Protein AF-A0A4Q6FWW0-F1 (afdb_monomer)

Sequence (48 aa):
GGVGLANVREQLANRFGERASFRLRDLAGQGTCAEVVVPLEPAPEPRA

Secondary structure (DSSP, 8-state):
--HHHHHHHHHHHHHHGGG-EEEEEEETTTEEEEEEE---PPPPPPP-

Structure (mmCIF, N/CA/C/O backbone):
data_AF-A0A4Q6FWW0-F1
#
_entry.id   AF-A0A4Q6FWW0-F1
#
loop_
_atom_site.group_PDB
_atom_site.id
_atom_site.type_symbol
_atom_s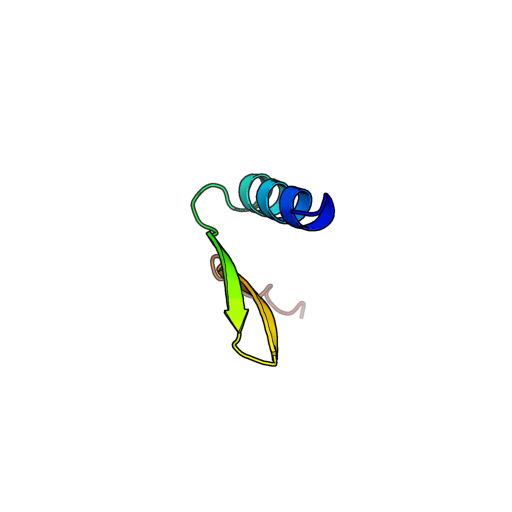ite.label_atom_id
_atom_site.label_alt_id
_atom_site.label_comp_id
_atom_site.label_asym_id
_atom_site.label_entity_id
_atom_site.label_seq_id
_atom_site.pdbx_PDB_ins_code
_atom_site.Cartn_x
_atom_site.Cartn_y
_atom_site.Cartn_z
_atom_site.occupancy
_atom_site.B_iso_or_equiv
_atom_site.auth_seq_id
_atom_site.auth_comp_id
_atom_site.auth_asym_id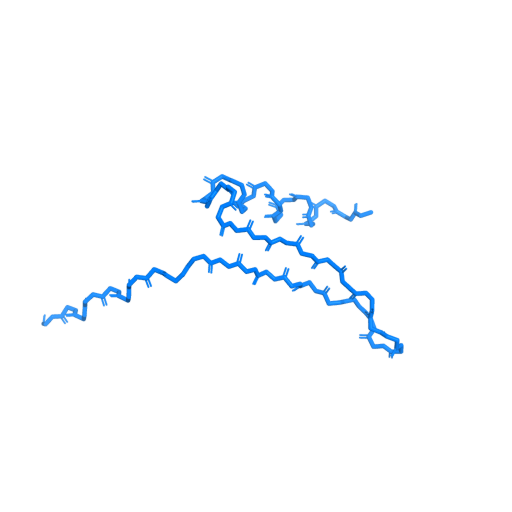
_atom_site.auth_atom_id
_atom_site.pdbx_PDB_model_num
ATOM 1 N N . GLY A 1 1 ? 13.753 -4.911 -4.612 1.00 55.44 1 GLY A N 1
ATOM 2 C CA . GLY A 1 1 ? 12.605 -4.154 -4.077 1.00 55.44 1 GLY A CA 1
ATOM 3 C C . GLY A 1 1 ? 13.136 -2.914 -3.399 1.00 55.44 1 GLY A C 1
ATOM 4 O O . GLY A 1 1 ? 14.044 -3.046 -2.593 1.00 55.44 1 GLY A O 1
ATOM 5 N N . GLY A 1 2 ? 12.678 -1.728 -3.797 1.00 67.69 2 GLY A N 1
ATOM 6 C CA . GLY A 1 2 ? 13.207 -0.467 -3.270 1.00 67.69 2 GLY A CA 1
ATOM 7 C C . GLY A 1 2 ? 12.769 -0.193 -1.829 1.00 67.69 2 GLY A C 1
ATOM 8 O O . GLY A 1 2 ? 11.705 -0.646 -1.406 1.00 67.69 2 GLY A O 1
ATOM 9 N N . VAL A 1 3 ? 13.566 0.604 -1.111 1.00 73.62 3 VAL A N 1
ATOM 10 C CA . VAL A 1 3 ? 13.308 1.075 0.267 1.00 73.62 3 VAL A CA 1
ATOM 11 C C . VAL A 1 3 ? 11.884 1.632 0.430 1.00 73.62 3 VAL A C 1
ATOM 13 O O . VAL A 1 3 ? 11.231 1.384 1.440 1.00 73.62 3 VAL A O 1
ATOM 16 N N . GLY A 1 4 ? 11.350 2.303 -0.598 1.00 78.00 4 GLY A N 1
ATOM 17 C CA . GLY A 1 4 ? 9.999 2.875 -0.569 1.00 78.00 4 GLY A CA 1
ATOM 18 C C . GLY A 1 4 ? 8.871 1.853 -0.367 1.00 78.00 4 GLY A C 1
ATOM 19 O O . GLY A 1 4 ? 7.931 2.134 0.365 1.00 78.00 4 GLY A O 1
ATOM 20 N N . LEU A 1 5 ? 8.963 0.652 -0.949 1.00 79.81 5 LEU A N 1
ATOM 21 C CA . LEU A 1 5 ? 7.905 -0.369 -0.830 1.00 79.81 5 LEU A CA 1
ATOM 22 C C . LEU A 1 5 ? 8.005 -1.150 0.488 1.00 79.81 5 LEU A C 1
ATOM 24 O O . LEU A 1 5 ? 6.992 -1.634 0.991 1.00 79.81 5 LEU A O 1
ATOM 28 N N . ALA A 1 6 ? 9.209 -1.249 1.062 1.00 79.00 6 ALA A N 1
ATOM 29 C CA . ALA A 1 6 ? 9.398 -1.767 2.417 1.00 79.00 6 ALA A CA 1
ATOM 30 C C . ALA A 1 6 ? 8.743 -0.832 3.447 1.00 79.00 6 ALA A C 1
ATOM 32 O O . ALA A 1 6 ? 7.948 -1.290 4.263 1.00 79.00 6 ALA A O 1
ATOM 33 N N . ASN A 1 7 ? 8.953 0.480 3.304 1.00 86.94 7 ASN A N 1
ATOM 34 C CA . ASN A 1 7 ? 8.311 1.496 4.138 1.00 86.94 7 ASN A CA 1
ATOM 35 C C . ASN A 1 7 ? 6.773 1.418 4.074 1.00 86.94 7 ASN A C 1
ATOM 37 O O . ASN A 1 7 ? 6.103 1.506 5.096 1.00 86.94 7 ASN A O 1
ATOM 41 N N . VAL A 1 8 ? 6.189 1.177 2.892 1.00 87.88 8 VAL A N 1
ATOM 42 C CA . VAL A 1 8 ? 4.729 0.995 2.761 1.00 87.88 8 VAL A CA 1
ATOM 43 C C . VAL A 1 8 ? 4.237 -0.213 3.563 1.00 87.88 8 VAL A C 1
ATOM 45 O O . VAL A 1 8 ? 3.231 -0.113 4.261 1.00 87.88 8 VAL A O 1
ATOM 48 N N . ARG A 1 9 ? 4.941 -1.350 3.506 1.00 89.56 9 ARG A N 1
ATOM 49 C CA . ARG A 1 9 ? 4.570 -2.547 4.281 1.00 89.56 9 ARG A CA 1
ATOM 50 C C . ARG A 1 9 ? 4.633 -2.289 5.785 1.00 89.56 9 ARG A C 1
ATOM 52 O O . ARG A 1 9 ? 3.700 -2.658 6.490 1.00 89.56 9 ARG A O 1
ATOM 59 N N . GLU A 1 10 ? 5.690 -1.632 6.254 1.00 90.88 10 GLU A N 1
ATOM 60 C CA . GLU A 1 10 ? 5.847 -1.263 7.665 1.00 90.88 10 GLU A CA 1
ATOM 61 C C . GLU A 1 10 ? 4.758 -0.288 8.123 1.00 90.88 10 GLU A C 1
ATOM 63 O O . GLU A 1 10 ? 4.151 -0.495 9.169 1.00 90.88 10 GLU A O 1
ATOM 68 N N . GLN A 1 11 ? 4.430 0.731 7.325 1.00 92.00 11 GLN A N 1
ATOM 69 C CA . GLN A 1 11 ? 3.351 1.672 7.643 1.00 92.00 11 GLN A CA 1
ATOM 70 C C . GLN A 1 11 ? 1.982 0.992 7.719 1.00 92.00 11 GLN A C 1
ATOM 72 O O . GLN A 1 11 ? 1.195 1.290 8.619 1.00 92.00 11 GLN A O 1
ATOM 77 N N . LEU A 1 12 ? 1.696 0.068 6.798 1.00 93.44 12 LEU A N 1
ATOM 78 C CA . LEU A 1 12 ? 0.452 -0.698 6.818 1.00 93.44 12 LEU A CA 1
ATOM 79 C C . LEU A 1 12 ? 0.378 -1.604 8.051 1.00 93.44 12 LEU A C 1
ATOM 81 O O . LEU A 1 12 ? -0.657 -1.621 8.715 1.00 93.44 12 LEU A O 1
ATOM 85 N N . ALA A 1 13 ? 1.474 -2.282 8.399 1.00 91.88 13 ALA A N 1
ATOM 86 C CA . ALA A 1 13 ? 1.553 -3.095 9.608 1.00 91.88 13 ALA A CA 1
ATOM 87 C C . ALA A 1 13 ? 1.368 -2.245 10.876 1.00 91.88 13 ALA A C 1
ATOM 89 O O . ALA A 1 13 ? 0.570 -2.599 11.740 1.00 91.88 13 ALA A O 1
ATOM 90 N N . ASN A 1 14 ? 2.025 -1.085 10.954 1.00 93.88 14 ASN A N 1
ATOM 91 C CA . ASN A 1 14 ? 1.945 -0.191 12.109 1.00 93.88 14 ASN A CA 1
ATOM 92 C C . ASN A 1 14 ? 0.545 0.413 12.298 1.00 93.88 14 ASN A C 1
ATOM 94 O O . ASN A 1 14 ? 0.099 0.571 13.432 1.00 93.88 14 ASN A O 1
ATOM 98 N N . ARG A 1 15 ? -0.160 0.762 11.211 1.00 92.62 15 ARG A N 1
ATOM 99 C CA . ARG A 1 15 ? -1.482 1.408 11.291 1.00 92.62 15 ARG A CA 1
ATOM 100 C C . ARG A 1 15 ? -2.644 0.418 11.365 1.00 92.62 15 ARG A C 1
ATOM 102 O O . ARG A 1 15 ? -3.615 0.662 12.078 1.00 92.62 15 ARG A O 1
ATOM 109 N N . PHE A 1 16 ? -2.586 -0.673 10.607 1.00 92.88 16 PHE A N 1
ATOM 110 C CA . PHE A 1 16 ? -3.726 -1.575 10.414 1.00 92.88 16 PHE A CA 1
ATOM 111 C C . PHE A 1 16 ? -3.469 -3.005 10.906 1.00 92.88 16 PHE A C 1
ATOM 113 O O . PHE A 1 16 ? -4.426 -3.780 11.013 1.00 92.88 16 PHE A O 1
ATOM 120 N N . GLY A 1 17 ? -2.222 -3.354 11.234 1.00 91.81 17 GLY A N 1
ATOM 121 C CA . GLY A 1 17 ? -1.823 -4.722 11.551 1.00 91.81 17 GLY A CA 1
ATOM 122 C C . GLY A 1 17 ? -2.113 -5.658 10.381 1.00 91.81 17 GLY A C 1
ATOM 123 O O . GLY A 1 17 ? -1.916 -5.310 9.218 1.00 91.81 17 GLY A O 1
ATOM 124 N N . GLU A 1 18 ? -2.665 -6.828 10.687 1.00 92.00 18 GLU A N 1
ATOM 125 C CA . GLU A 1 18 ? -3.033 -7.841 9.688 1.00 92.00 18 GLU A CA 1
ATOM 126 C C . GLU A 1 18 ? -4.297 -7.493 8.883 1.00 92.00 18 GLU A C 1
ATOM 128 O O . GLU A 1 18 ? -4.650 -8.195 7.937 1.00 92.00 18 GLU A O 1
ATOM 133 N N . ARG A 1 19 ? -4.999 -6.405 9.231 1.00 93.06 19 ARG A N 1
ATOM 134 C CA . ARG A 1 19 ? -6.246 -6.003 8.556 1.00 93.06 19 ARG A CA 1
ATOM 135 C C . ARG A 1 19 ? -6.013 -5.286 7.226 1.00 93.06 19 ARG A C 1
ATOM 137 O O . ARG A 1 19 ? -6.978 -5.010 6.516 1.00 93.06 19 ARG A O 1
ATOM 144 N N . ALA A 1 20 ? -4.765 -4.958 6.902 1.00 93.75 20 ALA A N 1
ATOM 145 C CA . ALA A 1 20 ? -4.383 -4.422 5.605 1.00 93.75 20 ALA A CA 1
ATOM 146 C C . ALA A 1 20 ? -3.559 -5.438 4.812 1.00 93.75 20 ALA A C 1
ATOM 148 O O . ALA A 1 20 ? -2.838 -6.258 5.374 1.00 93.75 20 ALA A O 1
ATOM 149 N N . SER A 1 21 ? -3.630 -5.356 3.485 1.00 92.31 21 SER A N 1
ATOM 150 C CA . SER A 1 21 ? -2.799 -6.172 2.601 1.00 92.31 21 SER A CA 1
ATOM 151 C C . SER A 1 21 ? -2.137 -5.329 1.519 1.00 92.31 21 SER A C 1
ATOM 153 O O . SER A 1 21 ? -2.687 -4.330 1.055 1.00 92.31 21 SER A O 1
ATOM 155 N N . PHE A 1 22 ? -0.930 -5.746 1.136 1.00 92.31 22 PHE A N 1
ATOM 156 C CA . PHE A 1 22 ? -0.114 -5.102 0.115 1.00 92.31 22 PHE A CA 1
ATOM 157 C C . PHE A 1 22 ? 0.389 -6.142 -0.881 1.00 92.31 22 PHE A C 1
ATOM 159 O O . PHE A 1 22 ? 1.030 -7.126 -0.491 1.00 92.31 22 PHE A O 1
ATOM 166 N N . ARG A 1 23 ? 0.131 -5.924 -2.171 1.00 91.56 23 ARG A N 1
ATOM 167 C CA . ARG A 1 23 ? 0.562 -6.818 -3.252 1.00 91.56 23 ARG A CA 1
ATOM 168 C C . ARG A 1 23 ? 1.159 -6.017 -4.395 1.00 91.56 23 ARG A C 1
ATOM 170 O O . ARG A 1 23 ? 0.675 -4.946 -4.734 1.00 91.56 23 ARG A O 1
ATOM 177 N N . LEU A 1 24 ? 2.196 -6.573 -5.010 1.00 90.81 24 LEU A N 1
ATOM 178 C CA . LEU A 1 24 ? 2.745 -6.065 -6.261 1.00 90.81 24 LEU A CA 1
ATOM 179 C C . LEU A 1 24 ? 2.366 -7.034 -7.370 1.00 90.81 24 LEU A C 1
ATOM 181 O O . LEU A 1 24 ? 2.498 -8.246 -7.196 1.00 90.81 24 LEU A O 1
ATOM 185 N N . ARG A 1 25 ? 1.876 -6.500 -8.484 1.00 90.88 25 ARG A N 1
ATOM 186 C CA . ARG A 1 25 ? 1.575 -7.266 -9.691 1.00 90.88 25 ARG A CA 1
ATOM 187 C C . ARG A 1 25 ? 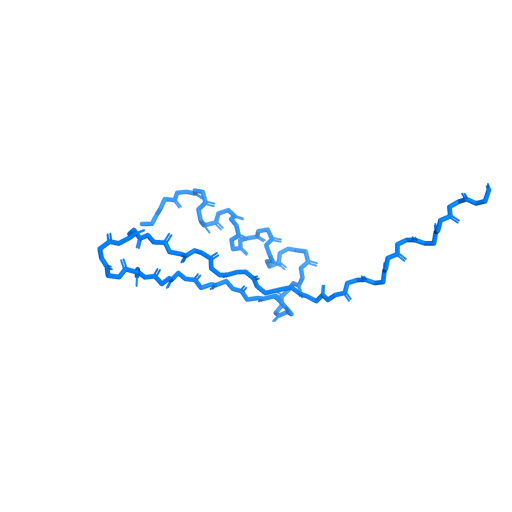2.226 -6.576 -10.869 1.00 90.88 25 ARG A C 1
ATOM 189 O O . ARG A 1 25 ? 1.972 -5.396 -11.094 1.00 90.88 25 ARG A O 1
ATOM 196 N N . ASP A 1 26 ? 3.031 -7.302 -11.625 1.00 90.19 26 ASP A N 1
ATOM 197 C CA . ASP A 1 26 ? 3.499 -6.797 -12.908 1.00 90.19 26 ASP A CA 1
ATOM 198 C C . ASP A 1 26 ? 2.350 -6.855 -13.915 1.00 90.19 26 ASP A C 1
ATOM 200 O O . ASP A 1 26 ? 1.628 -7.849 -14.015 1.00 90.19 26 ASP A O 1
ATOM 204 N N . LEU A 1 27 ? 2.151 -5.758 -14.634 1.00 87.94 27 LEU A N 1
ATOM 205 C CA . LEU A 1 27 ? 1.175 -5.635 -15.700 1.00 87.94 27 LEU A CA 1
ATOM 206 C C . LEU A 1 27 ? 1.925 -5.754 -17.023 1.00 87.94 27 LEU A C 1
ATOM 208 O O . LEU A 1 27 ? 2.807 -4.948 -17.330 1.00 87.94 27 LEU A O 1
ATOM 212 N N . ALA A 1 28 ? 1.591 -6.785 -17.801 1.00 85.44 28 ALA A N 1
ATOM 213 C CA . ALA A 1 28 ? 2.258 -7.071 -19.065 1.00 85.44 28 ALA A CA 1
ATOM 214 C C . ALA A 1 28 ? 2.230 -5.837 -19.985 1.00 85.44 28 ALA A C 1
ATOM 216 O O . ALA A 1 28 ? 1.167 -5.356 -20.370 1.00 85.44 28 ALA A O 1
ATOM 217 N N . GLY A 1 29 ? 3.414 -5.309 -20.307 1.00 87.75 29 GLY A N 1
ATOM 218 C CA . GLY A 1 29 ? 3.578 -4.119 -21.147 1.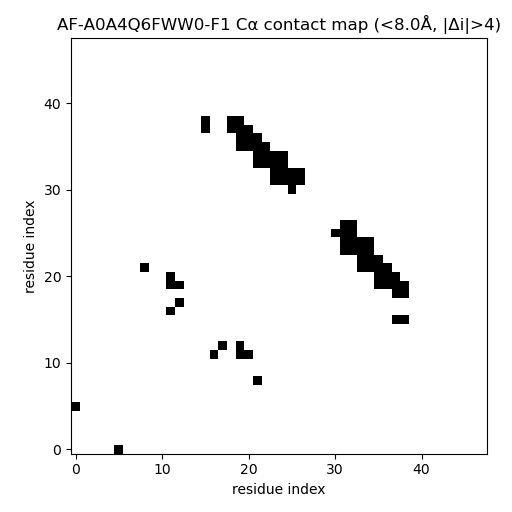00 87.75 29 GLY A CA 1
ATOM 219 C C . GLY A 1 29 ? 3.222 -2.776 -20.490 1.00 87.75 29 GLY A C 1
ATOM 220 O O . GLY A 1 29 ? 3.246 -1.766 -21.185 1.0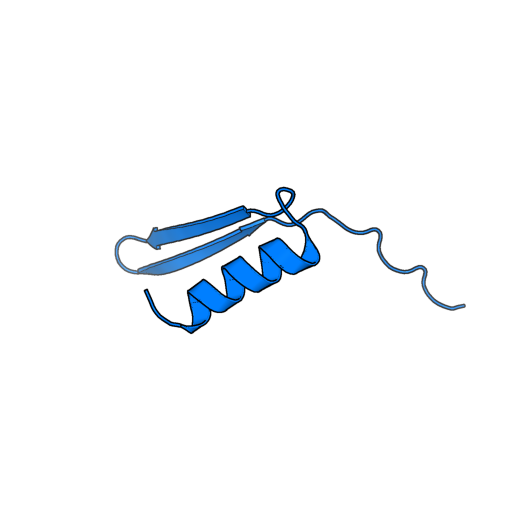0 87.75 29 GLY A O 1
ATOM 221 N N . GLN A 1 30 ? 2.892 -2.733 -19.191 1.00 81.12 30 GLN A N 1
ATOM 222 C CA . GLN A 1 30 ? 2.345 -1.536 -18.522 1.00 81.12 30 GLN A CA 1
ATOM 223 C C . GLN A 1 30 ? 2.999 -1.199 -17.165 1.00 81.12 30 GLN A C 1
ATOM 225 O O . GLN A 1 30 ? 2.527 -0.318 -16.450 1.00 81.12 30 GLN A O 1
ATOM 230 N N . GLY A 1 31 ? 4.108 -1.856 -16.810 1.00 88.19 31 GLY A N 1
ATOM 231 C CA . GLY A 1 31 ? 4.842 -1.599 -15.565 1.00 88.19 31 GLY A CA 1
ATOM 232 C C . GLY A 1 31 ? 4.314 -2.414 -14.381 1.00 88.19 31 GLY A C 1
ATOM 233 O O . GLY A 1 31 ? 3.801 -3.512 -14.566 1.00 88.19 31 GLY A O 1
ATOM 234 N N . THR A 1 32 ? 4.457 -1.902 -13.157 1.00 89.94 32 THR A N 1
ATOM 235 C CA . THR A 1 32 ? 4.086 -2.616 -11.920 1.00 89.94 32 THR A CA 1
ATOM 236 C C . THR A 1 32 ? 2.939 -1.904 -11.202 1.00 89.94 32 THR A C 1
ATOM 238 O O . THR A 1 32 ? 2.993 -0.701 -10.957 1.00 89.94 32 THR A O 1
ATOM 241 N N . CYS A 1 33 ? 1.917 -2.659 -10.809 1.00 90.88 33 CYS A N 1
ATOM 242 C CA . CYS A 1 33 ? 0.810 -2.219 -9.971 1.00 90.88 33 CYS A CA 1
ATOM 243 C C . CYS A 1 33 ? 1.082 -2.546 -8.498 1.00 90.88 33 CYS A C 1
ATOM 245 O O . CYS A 1 33 ? 1.404 -3.686 -8.159 1.00 90.88 33 CYS A O 1
ATOM 247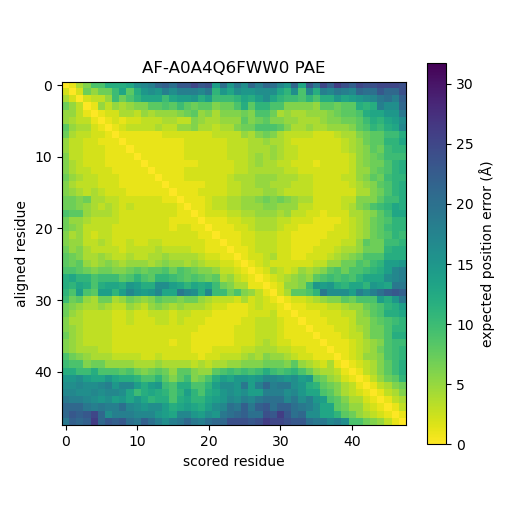 N N . ALA A 1 34 ? 0.907 -1.557 -7.623 1.00 91.81 34 ALA A N 1
ATOM 248 C CA . ALA A 1 34 ? 0.877 -1.744 -6.178 1.00 91.81 34 ALA A CA 1
ATOM 249 C C . ALA A 1 34 ? -0.575 -1.706 -5.683 1.00 91.81 34 ALA A C 1
ATOM 251 O O . ALA A 1 34 ? -1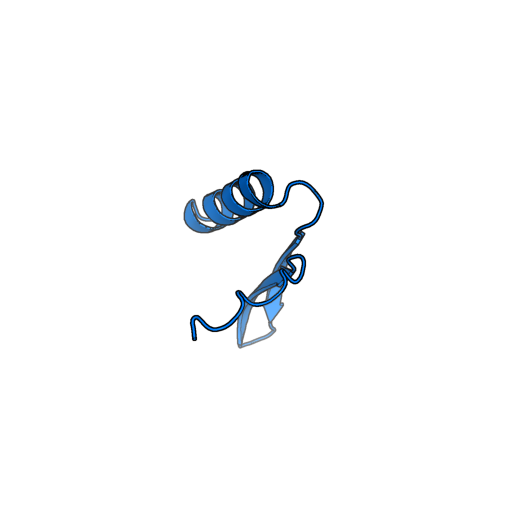.197 -0.648 -5.635 1.00 91.81 34 ALA A O 1
ATOM 252 N N . GLU A 1 35 ? -1.115 -2.867 -5.323 1.00 93.62 35 GLU A N 1
ATOM 253 C CA . GLU A 1 35 ? -2.454 -3.013 -4.756 1.00 93.62 35 GLU A CA 1
ATOM 254 C C . GLU A 1 35 ? -2.375 -2.902 -3.229 1.00 93.62 35 GLU A C 1
ATOM 256 O O . GLU A 1 35 ? -1.643 -3.655 -2.577 1.00 93.62 35 GLU A O 1
ATOM 261 N N . VAL A 1 36 ? -3.144 -1.966 -2.667 1.00 93.44 36 VAL A N 1
ATOM 262 C CA . VAL A 1 36 ? -3.263 -1.734 -1.224 1.00 93.44 36 VAL A CA 1
ATOM 263 C C . VAL A 1 36 ? -4.723 -1.879 -0.825 1.00 93.44 36 VAL A C 1
ATOM 265 O O . VAL A 1 36 ? -5.580 -1.169 -1.345 1.00 93.44 36 VAL A O 1
ATOM 268 N N . VAL A 1 37 ? -5.005 -2.780 0.112 1.00 94.19 37 VAL A N 1
ATOM 269 C CA . VAL A 1 37 ? -6.344 -2.966 0.681 1.00 94.19 37 VAL A CA 1
ATOM 270 C C . VAL A 1 37 ? -6.280 -2.622 2.159 1.00 94.19 37 VAL A C 1
ATOM 272 O O . VAL A 1 37 ? -5.456 -3.187 2.878 1.00 94.19 37 VAL A O 1
ATOM 275 N N . VAL A 1 38 ? -7.143 -1.712 2.606 1.00 94.00 38 VAL A N 1
ATOM 276 C CA . VAL A 1 38 ? -7.249 -1.279 4.006 1.00 94.00 38 VAL A CA 1
ATOM 277 C C . VAL A 1 38 ? -8.702 -1.356 4.478 1.00 94.00 38 VAL A C 1
ATOM 279 O O . VAL A 1 38 ? -9.613 -1.278 3.649 1.00 94.00 38 VAL A O 1
ATOM 282 N N . PRO A 1 39 ? -8.945 -1.492 5.791 1.00 92.50 39 PRO A N 1
ATOM 283 C CA . PRO A 1 39 ? -10.288 -1.385 6.344 1.00 92.50 39 PRO A CA 1
ATOM 284 C C . PRO A 1 39 ? -10.895 -0.013 6.047 1.00 92.50 39 PRO A C 1
ATOM 286 O O . PRO A 1 39 ? -10.213 1.006 6.154 1.00 92.50 39 PRO A O 1
ATOM 289 N N . LEU A 1 40 ? -12.184 0.011 5.715 1.00 89.62 40 LEU A N 1
ATOM 290 C CA . LEU A 1 40 ? -12.932 1.255 5.593 1.00 89.62 40 LEU A CA 1
ATOM 291 C C . LEU A 1 40 ? -13.174 1.828 6.995 1.00 89.62 40 LEU A C 1
ATOM 293 O O . LEU A 1 40 ? -13.860 1.210 7.808 1.00 89.62 40 LEU A O 1
ATOM 297 N N . GLU A 1 41 ? -12.603 2.995 7.278 1.00 82.19 41 GLU A N 1
ATOM 298 C CA . GLU A 1 41 ? -12.916 3.760 8.487 1.00 82.19 41 GLU A CA 1
ATOM 299 C C . GLU A 1 41 ? -14.179 4.603 8.223 1.00 82.19 41 GLU A C 1
ATOM 301 O O . GLU A 1 41 ? -14.340 5.116 7.109 1.00 82.19 41 GLU A O 1
ATOM 306 N N . PRO A 1 42 ? -15.102 4.736 9.194 1.00 78.50 42 PRO A N 1
ATOM 307 C CA . PRO A 1 42 ? -16.257 5.609 9.033 1.00 78.50 42 PRO A CA 1
ATOM 308 C C . PRO A 1 42 ? -15.780 7.034 8.743 1.00 78.50 42 PRO A C 1
ATOM 310 O O . PRO A 1 42 ? -14.847 7.527 9.383 1.00 78.50 42 PRO A O 1
ATOM 313 N N . ALA A 1 43 ? -16.402 7.683 7.757 1.00 78.25 43 ALA A N 1
ATOM 314 C CA . ALA A 1 43 ? -16.088 9.068 7.445 1.00 78.25 43 ALA A CA 1
ATOM 315 C C . ALA A 1 43 ? -16.297 9.925 8.707 1.00 78.25 43 ALA A C 1
ATOM 317 O O . ALA A 1 43 ? -17.286 9.712 9.415 1.00 78.25 43 ALA A O 1
ATOM 318 N N . PRO A 1 44 ? -15.388 10.869 9.012 1.00 76.94 44 PRO A N 1
ATOM 319 C CA . PRO A 1 44 ? -15.598 11.776 10.128 1.00 76.94 44 PRO A CA 1
ATOM 320 C C . PRO A 1 44 ? -16.914 12.523 9.916 1.00 76.94 44 PRO A C 1
ATOM 322 O O . PRO A 1 44 ? -17.193 12.987 8.806 1.00 76.94 44 PRO A O 1
ATOM 325 N N . GLU A 1 45 ? -17.725 12.626 10.968 1.00 81.19 45 GLU A N 1
ATOM 326 C CA . GLU A 1 45 ? -18.967 13.388 10.901 1.00 81.19 45 GLU A CA 1
ATOM 327 C C . GLU A 1 45 ? -18.645 14.836 10.494 1.00 81.19 45 GLU A C 1
ATOM 329 O O . GLU A 1 45 ? -17.694 15.429 11.027 1.00 81.19 45 GLU A O 1
ATOM 334 N N . PRO A 1 46 ? -19.379 15.414 9.527 1.00 82.69 46 PRO A N 1
ATOM 335 C CA . PRO A 1 46 ? -19.176 16.804 9.157 1.00 82.69 46 PRO A CA 1
ATOM 336 C C . PRO A 1 46 ? -19.405 17.677 10.394 1.00 82.69 46 PRO A C 1
ATOM 338 O O . PRO A 1 46 ? -20.432 17.565 11.061 1.00 82.69 46 PRO A O 1
ATOM 341 N N . ARG A 1 47 ? -18.432 18.536 10.720 1.00 80.25 47 ARG A N 1
ATOM 342 C CA . ARG A 1 47 ? -18.617 19.539 11.775 1.00 80.25 47 ARG A CA 1
ATOM 343 C C . ARG A 1 47 ? -19.711 20.504 11.313 1.00 80.25 47 ARG A C 1
ATOM 345 O O . ARG A 1 47 ? -19.565 21.091 10.241 1.00 80.25 47 ARG A O 1
ATOM 352 N N . ALA A 1 48 ? -20.789 20.587 12.092 1.00 76.94 48 ALA A N 1
ATOM 353 C CA . ALA A 1 48 ? -21.881 21.541 11.902 1.00 76.94 48 ALA A CA 1
ATOM 354 C C . ALA A 1 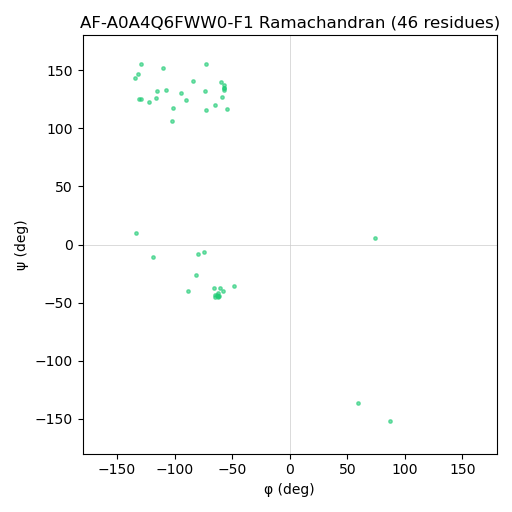48 ? -21.416 22.990 12.101 1.00 76.94 48 ALA A C 1
ATOM 356 O O . ALA A 1 48 ? -20.452 23.198 12.878 1.00 76.94 48 ALA A O 1
#

Radius of gyration: 14.54 Å; Cα contacts (8 Å, |Δi|>4): 38; chains: 1; bounding box: 35×29×33 Å

Mean predicted aligned error: 6.57 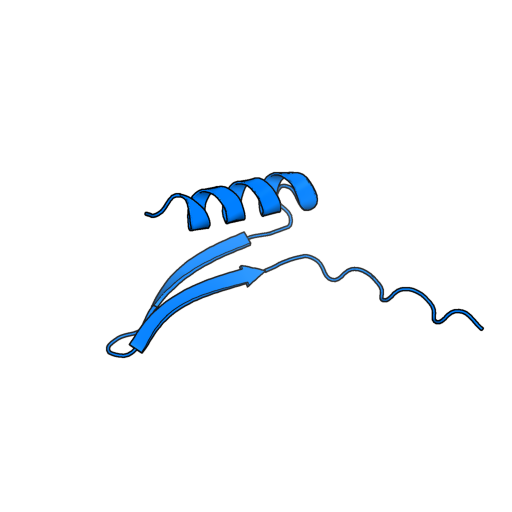Å

Foldseek 3Di:
DDPVVVVVVVVCCVPANPQKDWDWDQDVVPGIDIDIDHDDDPDPDPDD

Nearest PDB structures (foldseek):
  7unf-assembly1_a  TM=6.201E-01  e=4.378E+00  Homo sapiens
  2ny3-assembly1_A  TM=4.613E-01  e=2.088E+00  Human immunodeficiency virus 1
  2i5y-assembly2_P  TM=4.676E-01  e=5.730E+00  Human immunodeficiency virus
  4jm2-assembly1_E  TM=4.930E-01  e=6.128E+00  Human immunodeficiency virus 1
  1yym-assembly1_G  TM=3.164E-01  e=2.733E+00  Human immunodeficiency virus 1

Solvent-accessible surface area (backbone atoms only — not comparable to full-atom values): 3218 Å² total; per-residue (Å²): 134,59,73,69,61,54,49,52,53,52,52,39,42,75,76,48,41,88,65,33,50,79,48,79,42,79,40,91,96,72,55,73,45,78,49,76,47,66,73,86,72,80,77,78,76,80,84,128

pLDDT: mean 86.7, std 7.9, range [55.44, 94.19]